Protein AF-C9SGH1-F1 (afdb_monomer_lite)

Foldseek 3Di:
DDDDDDDDPPPPDDPDPCCVPDPDPDDPVVVVVCVVVDDDPVNVVVVVPDDDVVPDDVVDCPDDDDPPDDPDDDDDDDDDDDDDDDDDPDDDDPVVVVVVVVVVVVVVVVVVVVVVVVVVVVVVVVVVVVVVVVVVVVVVVVVVVVVCVVVVHDDDDDDDDPDDDD

Structure (mmCIF, N/CA/C/O backbone):
data_AF-C9SGH1-F1
#
_entry.id   AF-C9SGH1-F1
#
loop_
_atom_site.group_PDB
_atom_site.id
_atom_site.type_symbol
_atom_site.label_atom_id
_atom_site.label_alt_id
_atom_site.label_comp_id
_atom_site.label_asym_id
_atom_site.label_entity_id
_atom_site.label_seq_id
_atom_site.pdbx_PDB_ins_code
_atom_site.Cartn_x
_atom_site.Cartn_y
_atom_site.Cartn_z
_atom_site.occupancy
_atom_site.B_iso_or_equiv
_atom_site.auth_seq_id
_atom_site.auth_comp_id
_atom_site.auth_asym_id
_atom_site.auth_atom_id
_atom_site.pdbx_PDB_model_num
ATOM 1 N N . MET A 1 1 ? -39.436 -25.116 -7.612 1.00 36.75 1 MET A N 1
ATOM 2 C CA . MET A 1 1 ? -39.296 -25.326 -9.073 1.00 36.75 1 MET A CA 1
ATOM 3 C C . MET A 1 1 ? -37.893 -25.842 -9.385 1.00 36.75 1 MET A C 1
ATOM 5 O O . MET A 1 1 ? -36.932 -25.086 -9.334 1.00 36.75 1 MET A O 1
ATOM 9 N N . THR A 1 2 ? -37.744 -27.140 -9.638 1.00 40.09 2 THR A N 1
ATOM 10 C CA . THR A 1 2 ? -36.461 -27.812 -9.909 1.00 40.09 2 THR A CA 1
ATOM 11 C C . THR A 1 2 ? -36.194 -27.852 -11.415 1.00 40.09 2 THR A C 1
ATOM 13 O O . THR A 1 2 ? -36.808 -28.617 -12.152 1.00 40.09 2 THR A O 1
ATOM 16 N N . ARG A 1 3 ? -35.283 -27.003 -11.902 1.00 47.84 3 ARG A N 1
ATOM 17 C CA . ARG A 1 3 ? -34.914 -26.953 -13.326 1.00 47.84 3 ARG A CA 1
ATOM 18 C C . ARG A 1 3 ? -33.939 -28.093 -13.657 1.00 47.84 3 ARG A C 1
ATOM 20 O O . ARG A 1 3 ? -32.865 -28.185 -13.061 1.00 47.84 3 ARG A O 1
ATOM 27 N N . ALA A 1 4 ? -34.319 -28.947 -14.605 1.00 53.94 4 ALA A N 1
ATOM 28 C CA . ALA A 1 4 ? -33.522 -30.066 -15.103 1.00 53.94 4 ALA A CA 1
ATOM 29 C C . ALA A 1 4 ? -32.142 -29.611 -15.627 1.00 53.94 4 ALA A C 1
ATOM 31 O O . ALA A 1 4 ? -32.026 -28.633 -16.369 1.00 53.94 4 ALA A O 1
ATOM 32 N N . ARG A 1 5 ? -31.078 -30.326 -15.235 1.00 60.44 5 ARG A N 1
ATOM 33 C CA . ARG A 1 5 ? -29.686 -30.028 -15.611 1.00 60.44 5 ARG A CA 1
ATOM 34 C C . ARG A 1 5 ? -29.305 -30.736 -16.914 1.00 60.44 5 ARG A C 1
ATOM 36 O O . ARG A 1 5 ? -29.055 -31.935 -16.914 1.00 60.44 5 ARG A O 1
ATOM 43 N N . ARG A 1 6 ? -29.158 -29.974 -18.001 1.00 55.78 6 ARG A N 1
ATOM 44 C CA . ARG A 1 6 ? -28.380 -30.393 -19.179 1.00 55.78 6 ARG A CA 1
ATOM 45 C C . ARG A 1 6 ? -26.892 -30.446 -18.808 1.00 55.78 6 ARG A C 1
ATOM 47 O O . ARG A 1 6 ? -26.322 -29.434 -18.402 1.00 55.78 6 ARG A O 1
ATOM 54 N N . ALA A 1 7 ? -26.269 -31.613 -18.941 1.00 54.84 7 ALA A N 1
ATOM 55 C CA . ALA A 1 7 ? -24.830 -31.784 -18.780 1.00 54.84 7 ALA A CA 1
ATOM 56 C C . ALA A 1 7 ? -24.100 -31.224 -20.014 1.00 54.84 7 ALA A C 1
ATOM 58 O O . ALA A 1 7 ? -24.135 -31.816 -21.090 1.00 54.84 7 ALA A O 1
ATOM 59 N N . ALA A 1 8 ? -23.462 -30.061 -19.871 1.00 56.28 8 ALA A N 1
ATOM 60 C CA . ALA A 1 8 ? -22.530 -29.543 -20.870 1.00 56.28 8 ALA A CA 1
ATOM 61 C C . ALA A 1 8 ? -21.186 -30.285 -20.751 1.00 56.28 8 ALA A C 1
ATOM 63 O O . ALA A 1 8 ? -20.690 -30.512 -19.643 1.00 56.28 8 ALA A O 1
ATOM 64 N N . ARG A 1 9 ? -20.617 -30.690 -21.893 1.00 50.69 9 ARG A N 1
ATOM 65 C CA . ARG A 1 9 ? -19.340 -31.417 -21.994 1.00 50.69 9 ARG A CA 1
ATOM 66 C C . ARG A 1 9 ? -18.220 -30.603 -21.320 1.00 50.69 9 ARG A C 1
ATOM 68 O O . ARG A 1 9 ? -18.039 -29.438 -21.654 1.00 50.69 9 ARG A O 1
ATOM 75 N N . GLY A 1 10 ? -17.510 -31.212 -20.360 1.00 60.50 10 GLY A N 1
ATOM 76 C CA . GLY A 1 10 ? -16.433 -30.578 -19.570 1.00 60.50 10 GLY A CA 1
ATOM 77 C C . GLY A 1 10 ? -16.568 -30.665 -18.036 1.00 60.50 10 GLY A C 1
ATOM 78 O O . GLY A 1 10 ? -15.804 -30.032 -17.313 1.00 60.50 10 GLY A O 1
ATOM 79 N N . ALA A 1 11 ? -17.520 -31.435 -17.502 1.00 60.31 11 ALA A N 1
ATOM 80 C CA . ALA A 1 11 ? -17.840 -31.482 -16.070 1.00 60.31 11 ALA A CA 1
ATOM 81 C C . ALA A 1 11 ? -16.901 -32.364 -15.206 1.00 60.31 11 ALA A C 1
ATOM 83 O O . ALA A 1 11 ? -17.378 -33.125 -14.369 1.00 60.31 11 ALA A O 1
ATOM 84 N N . MET A 1 12 ? -15.575 -32.265 -15.370 1.00 60.81 12 MET A N 1
ATOM 85 C CA . MET A 1 12 ? -14.623 -32.959 -14.475 1.00 60.81 12 MET A CA 1
ATOM 86 C C . MET A 1 12 ? -14.547 -32.330 -13.073 1.00 60.81 12 MET A C 1
ATOM 88 O O . MET A 1 12 ? -14.117 -32.974 -12.120 1.00 60.81 12 MET A O 1
ATOM 92 N N . LEU A 1 13 ? -15.017 -31.091 -12.911 1.00 71.06 13 LEU A N 1
ATOM 93 C CA . LEU A 1 13 ? -15.115 -30.434 -11.612 1.00 71.06 13 LEU A CA 1
ATOM 94 C C . LEU A 1 13 ? -16.558 -30.507 -11.108 1.00 71.06 13 LEU A C 1
ATOM 96 O O . LEU A 1 13 ? -17.476 -29.958 -11.727 1.00 71.06 13 LEU A O 1
ATOM 100 N N . ARG A 1 14 ? -16.769 -31.147 -9.948 1.00 75.81 14 ARG A N 1
ATOM 101 C CA . ARG A 1 14 ? -18.041 -31.046 -9.216 1.00 75.81 14 ARG A CA 1
ATOM 102 C C . ARG A 1 14 ? -18.325 -29.558 -9.002 1.00 75.81 14 ARG A C 1
ATOM 104 O O . ARG A 1 14 ? -17.534 -28.862 -8.367 1.00 75.81 14 ARG A O 1
ATOM 111 N N . ARG A 1 15 ? -19.439 -29.055 -9.545 1.00 75.62 15 ARG A N 1
ATOM 112 C CA . ARG A 1 15 ? -19.851 -27.660 -9.327 1.00 75.62 15 ARG A CA 1
ATOM 113 C C . ARG A 1 15 ? -19.955 -27.408 -7.821 1.00 75.62 15 ARG A C 1
ATOM 115 O O . ARG A 1 15 ? -20.754 -28.064 -7.154 1.00 75.62 15 ARG A O 1
ATOM 122 N N . ARG A 1 16 ? -19.152 -26.471 -7.306 1.00 83.75 16 ARG A N 1
ATOM 123 C CA . ARG A 1 16 ? -19.201 -26.057 -5.900 1.00 83.75 16 ARG A CA 1
ATOM 124 C C . ARG A 1 16 ? -20.592 -25.484 -5.594 1.00 83.75 16 ARG A C 1
ATOM 126 O O . ARG A 1 16 ? -21.096 -24.701 -6.403 1.00 83.75 16 ARG A O 1
ATOM 133 N N . PRO A 1 17 ? -21.236 -25.868 -4.479 1.00 87.62 17 PRO A N 1
ATOM 134 C CA . PRO A 1 17 ? -22.503 -25.265 -4.083 1.00 87.62 17 PRO A CA 1
ATOM 135 C C . PRO A 1 17 ? -22.326 -23.760 -3.851 1.00 87.62 17 PRO A C 1
ATOM 137 O O . PRO A 1 17 ? -21.493 -23.356 -3.044 1.00 87.62 17 PRO A O 1
ATOM 140 N N . LEU A 1 18 ? -23.109 -22.937 -4.556 1.00 84.94 18 LEU A N 1
ATOM 141 C CA . LEU A 1 18 ? -23.006 -21.473 -4.482 1.00 84.94 18 LEU A CA 1
ATOM 142 C C . LEU A 1 18 ? -23.363 -20.913 -3.096 1.00 84.94 18 LEU A C 1
ATOM 144 O O . LEU A 1 18 ? -22.829 -19.878 -2.726 1.00 84.94 18 LEU A O 1
ATOM 148 N N . ARG A 1 19 ? -24.166 -21.640 -2.307 1.00 86.38 19 ARG A N 1
ATOM 149 C CA . ARG A 1 19 ? -24.553 -21.297 -0.924 1.00 86.38 19 ARG A CA 1
ATOM 150 C C . ARG A 1 19 ? -23.386 -21.004 0.028 1.00 86.38 19 ARG A C 1
ATOM 152 O O . ARG A 1 19 ? -23.572 -20.343 1.032 1.00 86.38 19 ARG A O 1
ATOM 159 N N . TYR A 1 20 ? -22.194 -21.538 -0.250 1.00 87.38 20 TYR A N 1
ATOM 160 C CA . TYR A 1 20 ? -21.014 -21.315 0.598 1.00 87.38 20 TYR A CA 1
ATOM 161 C C . TYR A 1 20 ? -20.275 -20.014 0.282 1.00 87.38 20 TYR A C 1
ATOM 163 O O . TYR A 1 20 ? -19.387 -19.621 1.028 1.00 87.38 20 TYR A O 1
ATOM 171 N N . TYR A 1 21 ? -20.587 -19.393 -0.851 1.00 87.81 21 TYR A N 1
ATOM 172 C CA . TYR A 1 21 ? -19.862 -18.239 -1.379 1.00 87.81 21 TYR A CA 1
ATOM 173 C C . TYR A 1 21 ? -20.774 -17.034 -1.586 1.00 87.81 21 TYR A C 1
ATOM 175 O O . TYR A 1 21 ? -20.304 -15.902 -1.562 1.00 87.81 21 TYR A O 1
ATOM 183 N N . LEU A 1 22 ? -22.064 -17.280 -1.814 1.00 90.12 22 LEU A N 1
ATOM 184 C CA . LEU A 1 22 ? -23.084 -16.260 -1.965 1.00 90.12 22 LEU A CA 1
ATOM 185 C C . LEU A 1 22 ? -23.971 -16.282 -0.731 1.00 90.12 22 LEU A C 1
ATOM 187 O O . LEU A 1 22 ? -24.503 -17.330 -0.365 1.00 90.12 22 LEU A O 1
ATOM 191 N N . VAL A 1 23 ? -24.118 -15.114 -0.121 1.00 87.44 23 VAL A N 1
ATOM 192 C CA . VAL A 1 23 ? -25.069 -14.894 0.962 1.00 87.44 23 VAL A CA 1
ATOM 193 C C . VAL A 1 23 ? -26.472 -14.892 0.356 1.00 87.44 23 VAL A C 1
ATOM 195 O O . VAL A 1 23 ? -26.711 -14.263 -0.678 1.00 87.44 23 VAL A O 1
ATOM 198 N N . GLU A 1 24 ? -27.379 -15.651 0.962 1.00 87.31 24 GLU A N 1
ATOM 199 C CA . GLU A 1 24 ? -28.795 -15.636 0.600 1.00 87.31 24 GLU A CA 1
ATOM 200 C C . GLU A 1 24 ? -29.419 -14.282 0.974 1.00 87.31 24 GLU A C 1
ATOM 202 O O . GLU A 1 24 ? -28.927 -13.614 1.886 1.00 87.31 24 GLU A O 1
ATOM 207 N N . PRO A 1 25 ? -30.474 -13.829 0.275 1.00 88.88 25 PRO A N 1
ATOM 208 C CA . PRO A 1 25 ? -31.153 -12.596 0.655 1.00 88.88 25 PRO A CA 1
ATOM 209 C C . PRO A 1 25 ? -31.646 -12.700 2.103 1.00 88.88 25 PRO A C 1
ATOM 211 O O . PRO A 1 25 ? -32.300 -13.678 2.467 1.00 88.88 25 PRO A O 1
ATOM 214 N N . LEU A 1 26 ? -31.313 -11.699 2.922 1.00 91.06 26 LEU A N 1
ATOM 215 C CA . LEU A 1 26 ? -31.684 -11.686 4.333 1.00 91.06 26 LEU A CA 1
ATOM 216 C C . LEU A 1 26 ? -33.206 -11.615 4.482 1.00 91.06 26 LEU A C 1
ATOM 218 O O . LEU A 1 26 ? -33.886 -10.862 3.780 1.00 91.06 26 LEU A O 1
ATOM 222 N N . THR A 1 27 ? -33.719 -12.373 5.445 1.00 94.50 27 THR A N 1
ATOM 223 C CA . THR A 1 27 ? -35.103 -12.234 5.916 1.00 94.50 27 THR A CA 1
ATOM 224 C C . THR A 1 27 ? -35.296 -10.900 6.644 1.00 94.50 27 THR A C 1
ATOM 226 O O . THR A 1 27 ? -34.330 -10.286 7.094 1.00 94.50 27 THR A O 1
ATOM 229 N N . ASP A 1 28 ? -36.540 -10.436 6.784 1.00 94.50 28 ASP A N 1
ATOM 230 C CA . ASP A 1 28 ? -36.850 -9.176 7.485 1.00 94.50 28 ASP A CA 1
ATOM 231 C C . ASP A 1 28 ? -36.324 -9.151 8.925 1.00 94.50 28 ASP A C 1
ATOM 233 O O . ASP A 1 28 ? -35.735 -8.160 9.346 1.00 94.50 28 ASP A O 1
ATOM 237 N N . ALA A 1 29 ? -36.447 -10.268 9.648 1.00 94.56 29 ALA A N 1
ATOM 238 C CA . ALA A 1 29 ? -35.919 -10.399 11.004 1.00 94.56 29 ALA A CA 1
ATOM 239 C C . ALA A 1 29 ? -34.388 -10.245 11.045 1.00 94.56 29 ALA A C 1
ATOM 241 O O . ALA A 1 29 ? -33.862 -9.481 11.846 1.00 94.56 29 ALA A O 1
ATOM 242 N N . GLN A 1 30 ? -33.672 -10.899 10.125 1.00 94.19 30 GLN A N 1
ATOM 243 C CA . GLN A 1 30 ? -32.211 -10.791 10.033 1.00 94.19 30 GLN A CA 1
ATOM 244 C C . GLN A 1 30 ? -31.754 -9.388 9.627 1.00 94.19 30 GLN A C 1
ATOM 246 O O . GLN A 1 30 ? -30.704 -8.933 10.070 1.00 94.19 30 GLN A O 1
ATOM 251 N N . ARG A 1 31 ? -32.523 -8.691 8.782 1.00 94.44 31 ARG A N 1
ATOM 252 C CA . ARG A 1 31 ? -32.240 -7.290 8.444 1.00 94.44 31 ARG A CA 1
ATOM 253 C C . ARG A 1 31 ? -32.350 -6.397 9.674 1.00 94.44 31 ARG A C 1
ATOM 255 O O . ARG A 1 31 ? -31.423 -5.639 9.927 1.00 94.44 31 ARG A O 1
ATOM 262 N N . ALA A 1 32 ? -33.407 -6.563 10.467 1.00 95.50 32 ALA A N 1
ATOM 263 C CA . ALA A 1 32 ? -33.584 -5.822 11.712 1.00 95.50 32 ALA A CA 1
ATOM 264 C C . ALA A 1 32 ? -32.462 -6.104 12.730 1.00 95.50 32 ALA A C 1
ATOM 266 O O . ALA A 1 32 ? -31.984 -5.183 13.383 1.00 95.50 32 ALA A O 1
ATOM 267 N N . GLU A 1 33 ? -31.990 -7.350 12.838 1.00 95.69 33 GLU A N 1
ATOM 268 C CA . GLU A 1 33 ? -30.841 -7.701 13.689 1.00 95.69 33 GLU A CA 1
ATOM 269 C C . GLU A 1 33 ? -29.544 -7.021 13.229 1.00 95.69 33 GLU A C 1
ATOM 271 O O . GLU A 1 33 ? -28.783 -6.507 14.050 1.00 95.69 33 GLU A O 1
ATOM 276 N N . VAL A 1 34 ? -29.291 -6.998 11.917 1.00 94.31 34 VAL A N 1
ATOM 277 C CA . VAL A 1 34 ? -28.117 -6.323 11.349 1.00 94.31 34 VAL A CA 1
ATOM 278 C C . VAL A 1 34 ? -28.209 -4.816 11.551 1.00 94.31 34 VAL A C 1
ATOM 280 O O . VAL A 1 34 ? -27.213 -4.210 11.922 1.00 94.31 34 VAL A O 1
ATOM 283 N N . GLU A 1 35 ? -29.381 -4.215 11.350 1.00 94.19 35 GLU A N 1
ATOM 284 C CA . GLU A 1 35 ? -29.615 -2.788 11.596 1.00 94.19 35 GLU A CA 1
ATOM 285 C C . GLU A 1 35 ? -29.448 -2.431 13.076 1.00 94.19 35 GLU A C 1
ATOM 287 O O . GLU A 1 35 ? -28.832 -1.418 13.389 1.00 94.19 35 GLU A O 1
ATOM 292 N N . PHE A 1 36 ? -29.912 -3.288 13.988 1.00 94.81 36 PHE A N 1
ATOM 293 C CA . PHE A 1 36 ? -29.716 -3.115 15.427 1.00 94.81 36 PHE A CA 1
ATOM 294 C C . PHE A 1 36 ? -28.234 -3.169 15.833 1.00 94.81 36 PHE A C 1
ATOM 296 O O . PHE A 1 36 ? -27.805 -2.427 16.714 1.00 94.81 36 PHE A O 1
ATOM 303 N N . ALA A 1 37 ? -27.448 -4.046 15.205 1.00 94.38 37 ALA A N 1
ATOM 304 C CA . ALA A 1 37 ? -26.017 -4.185 15.474 1.00 94.38 37 ALA A CA 1
ATOM 305 C C . ALA A 1 37 ? -25.139 -3.208 14.671 1.00 94.38 37 ALA A C 1
ATOM 307 O O . ALA A 1 37 ? -23.941 -3.091 14.947 1.00 94.38 37 ALA A O 1
ATOM 308 N N . ALA A 1 38 ? -25.694 -2.547 13.653 1.00 95.44 38 ALA A N 1
ATOM 309 C CA . ALA A 1 38 ? -24.962 -1.616 12.814 1.00 95.44 38 ALA A CA 1
ATOM 310 C C . ALA A 1 38 ? -24.599 -0.363 13.615 1.00 95.44 38 ALA A C 1
ATOM 312 O O . ALA A 1 38 ? -25.437 0.258 14.262 1.00 95.44 38 ALA A O 1
ATOM 313 N N . VAL A 1 39 ? -23.329 0.021 13.543 1.00 94.88 39 VAL A N 1
ATOM 314 C CA . VAL A 1 39 ? -22.803 1.234 14.172 1.00 94.88 39 VAL A CA 1
ATOM 315 C C . VAL A 1 39 ? -22.494 2.240 13.069 1.00 94.88 39 VAL A C 1
ATOM 317 O O . VAL A 1 39 ? -21.936 1.860 12.034 1.00 94.88 39 VAL A O 1
ATOM 320 N N . SER A 1 40 ? -22.866 3.507 13.267 1.00 95.56 40 SER A N 1
ATOM 321 C CA . SER A 1 40 ? -22.586 4.557 12.284 1.00 95.56 40 SER A CA 1
ATOM 322 C C . SER A 1 40 ? -21.083 4.847 12.186 1.00 95.56 40 SER A C 1
ATOM 324 O O . SER A 1 40 ? -20.294 4.515 13.076 1.00 95.56 40 SER A O 1
ATOM 326 N N . ALA A 1 41 ? -20.655 5.458 11.080 1.00 94.19 41 ALA A N 1
ATOM 327 C CA . ALA A 1 41 ? -19.250 5.816 10.905 1.00 94.19 41 ALA A CA 1
ATOM 328 C C . ALA A 1 41 ? -18.829 6.900 11.909 1.00 94.19 41 ALA A C 1
ATOM 330 O O . ALA A 1 41 ? -17.717 6.868 12.437 1.00 94.19 41 ALA A O 1
ATOM 331 N N . GLU A 1 42 ? -19.736 7.829 12.190 1.00 95.69 42 GLU A N 1
ATOM 332 C CA . GLU A 1 42 ? -19.582 8.906 13.156 1.00 95.69 42 GLU A CA 1
ATOM 333 C C . GLU A 1 42 ? -19.357 8.340 14.564 1.00 95.69 42 GLU A C 1
ATOM 335 O O . GLU A 1 42 ? -18.369 8.693 15.209 1.00 95.69 42 GLU A O 1
ATOM 340 N N . ASP A 1 43 ? -20.172 7.366 14.985 1.00 94.50 43 ASP A N 1
ATOM 341 C CA . ASP A 1 43 ? -20.024 6.699 16.286 1.00 94.50 43 ASP A CA 1
ATOM 342 C C . ASP A 1 43 ? -18.663 5.999 16.426 1.00 94.50 43 ASP A C 1
ATOM 344 O O . ASP A 1 43 ? -18.055 6.008 17.499 1.00 94.50 43 ASP A O 1
ATOM 348 N N . ILE A 1 44 ? -18.144 5.408 15.342 1.00 94.88 44 ILE A N 1
ATOM 349 C CA . ILE A 1 44 ? -16.818 4.771 15.332 1.00 94.88 44 ILE A CA 1
ATOM 350 C C . ILE A 1 44 ? -15.712 5.815 15.512 1.00 94.88 44 ILE A C 1
ATOM 352 O O . ILE A 1 44 ? -14.760 5.578 16.260 1.00 94.88 44 ILE A O 1
ATOM 356 N N . LEU A 1 45 ? -15.813 6.960 14.832 1.00 95.69 45 LEU A N 1
ATOM 357 C CA . LEU A 1 45 ? -14.832 8.040 14.951 1.00 95.69 45 LEU A CA 1
ATOM 358 C C . LEU A 1 45 ? -14.834 8.632 16.362 1.00 95.69 45 LEU A C 1
ATOM 360 O O . LEU A 1 45 ? -13.765 8.826 16.946 1.00 95.69 45 LEU A O 1
ATOM 364 N N . GLU A 1 46 ? -16.015 8.851 16.935 1.00 94.81 46 GLU A N 1
ATOM 365 C CA . GLU A 1 46 ? -16.152 9.303 18.317 1.00 94.81 46 GLU A CA 1
ATOM 366 C C . GLU A 1 46 ? -15.596 8.280 19.309 1.00 94.81 46 GLU A C 1
ATOM 368 O O . GLU A 1 46 ? -14.850 8.644 20.221 1.00 94.81 46 GLU A O 1
ATOM 373 N N . ALA A 1 47 ? -15.905 6.994 19.127 1.00 90.56 47 ALA A N 1
ATOM 374 C CA . ALA A 1 47 ? -15.379 5.924 19.966 1.00 90.56 47 ALA A CA 1
ATOM 375 C C . ALA A 1 47 ? -13.851 5.801 19.855 1.00 90.56 47 ALA A C 1
ATOM 377 O O . ALA A 1 47 ? -13.183 5.581 20.864 1.00 90.56 47 ALA A O 1
ATOM 378 N N . GLY A 1 48 ? -13.289 5.990 18.659 1.00 90.06 48 GLY A N 1
ATOM 379 C CA . GLY A 1 48 ? -11.847 5.957 18.415 1.00 90.06 48 GLY A CA 1
ATOM 380 C C . GLY A 1 48 ? -11.090 7.155 18.993 1.00 90.06 48 GLY A C 1
ATOM 381 O O . GLY A 1 48 ? -9.919 7.023 19.344 1.00 90.06 48 GLY A O 1
ATOM 382 N N . ALA A 1 49 ? -11.746 8.311 19.128 1.00 89.44 49 ALA A N 1
ATOM 383 C CA . ALA A 1 49 ? -11.175 9.486 19.784 1.00 89.44 49 ALA A CA 1
ATOM 384 C C . ALA A 1 49 ? -11.149 9.361 21.319 1.00 89.44 49 ALA A C 1
ATOM 386 O O . ALA A 1 49 ? -10.405 10.082 21.989 1.00 89.44 49 ALA A O 1
ATOM 387 N N . ARG A 1 50 ? -11.951 8.454 21.896 1.00 89.62 50 ARG A N 1
ATOM 388 C CA . ARG A 1 50 ? -11.968 8.204 23.341 1.00 89.62 50 ARG A CA 1
ATOM 389 C C . ARG A 1 50 ? -10.723 7.443 23.780 1.00 89.62 50 ARG A C 1
ATOM 391 O O . ARG A 1 50 ? -10.123 6.652 23.057 1.00 89.62 50 ARG A O 1
ATOM 398 N N . ARG A 1 51 ? -10.350 7.674 25.034 1.00 87.00 51 ARG A N 1
ATOM 399 C CA . ARG A 1 51 ? -9.171 7.077 25.650 1.00 87.00 51 ARG A CA 1
ATOM 400 C C . ARG A 1 51 ? -9.399 5.584 25.935 1.00 87.00 51 ARG A C 1
ATOM 402 O O . ARG A 1 51 ? -10.281 5.227 26.715 1.00 87.00 51 ARG A O 1
ATOM 409 N N . ALA A 1 52 ? -8.609 4.715 25.303 1.00 87.62 52 ALA A N 1
ATOM 410 C CA . ALA A 1 52 ? -8.733 3.259 25.402 1.00 87.62 52 ALA A CA 1
ATOM 411 C C . ALA A 1 52 ? -7.808 2.683 26.489 1.00 87.62 52 ALA A C 1
ATOM 413 O O . ALA A 1 52 ? -6.748 2.131 26.195 1.00 87.62 52 ALA A O 1
ATOM 414 N N . TRP A 1 53 ? -8.237 2.783 27.749 1.00 81.31 53 TRP A N 1
ATOM 415 C CA . TRP A 1 53 ? -7.475 2.402 28.950 1.00 81.31 53 TRP A CA 1
ATOM 416 C C . TRP A 1 53 ? -6.804 1.016 28.887 1.00 81.31 53 TRP A C 1
ATOM 418 O O . TRP A 1 53 ? -5.693 0.854 29.379 1.00 81.31 53 TRP A O 1
ATOM 428 N N . GLY A 1 54 ? -7.437 0.022 28.251 1.00 85.50 54 GLY A N 1
ATOM 429 C CA . GLY A 1 54 ? -6.894 -1.340 28.120 1.00 85.50 54 GLY A CA 1
ATOM 430 C C . GLY A 1 54 ? -5.838 -1.528 27.022 1.00 85.50 54 GLY A C 1
ATOM 431 O O . GLY A 1 54 ? -5.227 -2.589 26.940 1.00 85.50 54 GLY A O 1
ATOM 432 N N . MET A 1 55 ? -5.627 -0.524 26.168 1.00 81.62 55 MET A N 1
ATOM 433 C CA . MET A 1 55 ? -4.639 -0.542 25.080 1.00 81.62 55 MET A CA 1
ATOM 434 C C . MET A 1 55 ? -3.466 0.412 25.332 1.00 81.62 55 MET A C 1
ATOM 436 O O . MET A 1 55 ? -2.536 0.483 24.523 1.00 81.62 55 MET A O 1
ATOM 440 N N . GLU A 1 56 ? -3.491 1.146 26.443 1.00 81.75 56 GLU A N 1
ATOM 441 C CA . GLU A 1 56 ? -2.397 2.023 26.827 1.00 81.75 56 GLU A CA 1
ATOM 442 C C . GLU A 1 56 ? -1.223 1.207 27.349 1.00 81.75 56 GLU A C 1
ATOM 444 O O . GLU A 1 56 ? -1.328 0.440 28.301 1.00 81.75 56 GLU A O 1
ATOM 449 N N . MET A 1 57 ? -0.074 1.390 26.709 1.00 83.88 57 MET A N 1
ATOM 450 C CA . MET A 1 57 ? 1.169 0.724 27.073 1.00 83.88 57 MET A CA 1
ATOM 451 C C . MET A 1 57 ? 2.123 1.800 27.593 1.00 83.88 57 MET A C 1
ATOM 453 O O . MET A 1 57 ? 2.939 2.289 26.812 1.00 83.88 57 MET A O 1
ATOM 457 N N . PRO A 1 58 ? 2.029 2.214 28.873 1.00 77.06 58 PRO A N 1
ATOM 458 C CA . PRO A 1 58 ? 2.772 3.367 29.395 1.00 77.06 58 PRO A CA 1
ATOM 459 C C . PRO A 1 58 ? 4.295 3.183 29.341 1.00 77.06 58 PRO A C 1
ATOM 461 O O . PRO A 1 58 ? 5.039 4.153 29.267 1.00 77.06 58 PRO A O 1
ATOM 464 N N . TRP A 1 59 ? 4.777 1.937 29.314 1.00 82.00 59 TRP A N 1
ATOM 465 C CA . TRP A 1 59 ? 6.198 1.616 29.131 1.00 82.00 59 TRP A CA 1
ATOM 466 C C . TRP A 1 59 ? 6.684 1.758 27.684 1.00 82.00 59 TRP A C 1
ATOM 468 O O . TRP A 1 59 ? 7.882 1.652 27.414 1.00 82.00 59 TRP A O 1
ATOM 478 N N . ARG A 1 60 ? 5.777 1.956 26.724 1.00 79.50 60 ARG A N 1
ATOM 479 C CA . ARG A 1 60 ? 6.133 2.247 25.338 1.00 79.50 60 ARG A CA 1
ATOM 480 C C . ARG A 1 60 ? 6.170 3.756 25.166 1.00 79.50 60 ARG A C 1
ATOM 482 O O . ARG A 1 60 ? 5.150 4.422 25.275 1.00 79.50 60 ARG A O 1
ATOM 489 N N . VAL A 1 61 ? 7.346 4.283 24.842 1.00 67.12 61 VAL A N 1
ATOM 490 C CA . VAL A 1 61 ? 7.505 5.691 24.463 1.00 67.12 61 VAL A CA 1
ATOM 491 C C . VAL A 1 61 ? 6.706 5.945 23.178 1.00 67.12 61 VAL A C 1
ATOM 493 O O . VAL A 1 61 ? 7.084 5.461 22.110 1.00 67.12 61 VAL A O 1
ATOM 496 N N . THR A 1 62 ? 5.582 6.655 23.285 1.00 73.81 62 THR A N 1
ATOM 497 C CA . THR A 1 62 ? 4.685 6.993 22.162 1.00 73.81 62 THR A CA 1
ATOM 498 C C . THR A 1 62 ? 4.973 8.373 21.580 1.00 73.81 62 THR A C 1
ATOM 500 O O . THR A 1 62 ? 4.876 8.556 20.368 1.00 73.81 62 THR A O 1
ATOM 503 N N . HIS A 1 63 ? 5.402 9.315 22.419 1.00 68.94 63 HIS A N 1
ATOM 504 C CA . HIS A 1 63 ? 5.772 10.670 22.031 1.00 68.94 63 HIS A CA 1
ATOM 505 C C . HIS A 1 63 ? 7.171 10.991 22.553 1.00 68.94 63 HIS A C 1
ATOM 507 O O . HIS A 1 63 ? 7.512 10.696 23.696 1.00 68.94 63 HIS A O 1
ATOM 513 N N . ILE A 1 64 ? 8.000 11.554 21.677 1.00 73.81 64 ILE A N 1
ATOM 514 C CA . ILE A 1 64 ? 9.267 12.173 22.054 1.00 73.81 64 ILE A CA 1
ATOM 515 C C . ILE A 1 64 ? 9.029 13.663 21.873 1.00 73.81 64 ILE A C 1
ATOM 517 O O . ILE A 1 64 ? 9.030 14.152 20.741 1.00 73.81 64 ILE A O 1
ATOM 521 N N . ASP A 1 65 ? 8.789 14.362 22.975 1.00 66.19 65 ASP A N 1
ATOM 522 C CA . ASP A 1 65 ? 8.649 15.811 22.963 1.00 66.19 65 ASP A CA 1
ATOM 523 C C . ASP A 1 65 ? 10.029 16.421 22.702 1.00 66.19 65 ASP A C 1
ATOM 525 O O .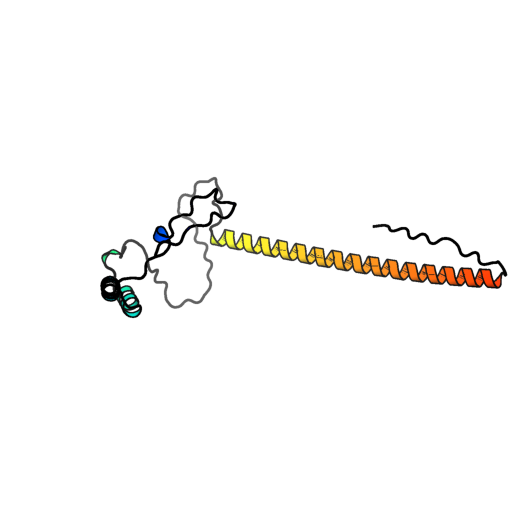 ASP A 1 65 ? 10.881 16.541 23.581 1.00 66.19 65 ASP A O 1
ATOM 529 N N . GLY A 1 66 ? 10.295 16.733 21.434 1.00 64.44 66 GLY A N 1
ATOM 530 C CA . GLY A 1 66 ? 11.402 17.603 21.059 1.00 64.44 66 GLY A CA 1
ATOM 531 C C . GLY A 1 66 ? 11.007 19.064 21.289 1.00 64.44 66 GLY A C 1
ATOM 532 O O . GLY A 1 66 ? 9.829 19.393 21.142 1.00 64.44 66 GLY A O 1
ATOM 533 N N . PRO A 1 67 ? 11.953 19.968 21.605 1.00 56.38 67 PRO A N 1
ATOM 534 C CA . PRO A 1 67 ? 11.639 21.385 21.732 1.00 56.38 67 PRO A CA 1
ATOM 535 C C . PRO A 1 67 ? 11.034 21.900 20.420 1.00 56.38 67 PRO A C 1
ATOM 537 O O . PRO A 1 67 ? 11.671 21.880 19.361 1.00 56.38 67 PRO A O 1
ATOM 540 N N . ALA A 1 68 ? 9.777 22.338 20.499 1.00 56.19 68 ALA A N 1
ATOM 541 C CA . ALA A 1 68 ? 9.049 22.978 19.416 1.00 56.19 68 ALA A CA 1
ATOM 542 C C . ALA A 1 68 ? 9.714 24.324 19.097 1.00 56.19 68 ALA A C 1
ATOM 544 O O . ALA A 1 68 ? 9.416 25.345 19.705 1.00 56.19 68 ALA A O 1
ATOM 545 N N . GLY A 1 69 ? 10.681 24.304 18.180 1.00 48.44 69 GLY A N 1
ATOM 546 C CA . GLY A 1 69 ? 11.415 25.509 17.802 1.00 48.44 69 GLY A CA 1
ATOM 547 C C . GLY A 1 69 ? 12.813 25.253 17.259 1.00 48.44 69 GLY A C 1
ATOM 548 O O . GLY A 1 69 ? 13.746 25.947 17.632 1.00 48.44 69 GLY A O 1
ATOM 549 N N . ALA A 1 70 ? 12.998 24.259 16.390 1.00 46.34 70 ALA A N 1
ATOM 550 C CA . ALA A 1 70 ? 14.226 24.165 15.605 1.00 46.34 70 ALA A CA 1
ATOM 551 C C . ALA A 1 70 ? 13.953 23.479 14.268 1.00 46.34 70 ALA A C 1
ATOM 553 O O . ALA A 1 70 ? 14.338 22.336 14.017 1.00 46.34 70 ALA A O 1
ATOM 554 N N . ALA A 1 71 ? 13.339 24.225 13.353 1.00 52.75 71 ALA A N 1
ATOM 555 C CA . ALA A 1 71 ? 13.638 24.049 11.944 1.00 52.75 71 ALA A CA 1
ATOM 556 C C . ALA A 1 71 ? 15.122 24.386 11.722 1.00 52.75 71 ALA A C 1
ATOM 558 O O . ALA A 1 71 ? 15.464 25.468 11.262 1.00 52.75 71 ALA A O 1
ATOM 559 N N . THR A 1 72 ? 16.046 23.492 12.076 1.00 42.84 72 THR A N 1
ATOM 560 C CA . THR A 1 72 ? 17.428 23.576 11.598 1.00 42.84 72 THR A CA 1
ATOM 561 C C . THR A 1 72 ? 18.077 22.203 11.601 1.00 42.84 72 THR A C 1
ATOM 563 O O . THR A 1 72 ? 18.208 21.524 12.614 1.00 42.84 72 THR A O 1
ATOM 566 N N . LYS A 1 73 ? 18.506 21.812 10.404 1.00 51.62 73 LYS A N 1
ATOM 567 C CA . LYS A 1 73 ? 19.408 20.702 10.120 1.00 51.62 73 LYS A CA 1
ATOM 568 C C . LYS A 1 73 ? 20.500 20.592 11.191 1.00 51.62 73 LYS A C 1
ATOM 570 O O . LYS A 1 73 ? 21.319 21.496 11.315 1.00 51.62 73 LYS A O 1
ATOM 575 N N . LYS A 1 74 ? 20.631 19.428 11.823 1.00 41.12 74 LYS A N 1
ATOM 576 C CA . LYS A 1 74 ? 21.942 18.942 12.260 1.00 41.12 74 LYS A CA 1
ATOM 577 C C . LYS A 1 74 ? 21.978 17.422 12.218 1.00 41.12 74 LYS A C 1
ATOM 579 O O . LYS A 1 74 ? 21.389 16.725 13.032 1.00 41.12 74 LYS A O 1
ATOM 584 N N . LYS A 1 75 ? 22.705 16.919 11.218 1.00 50.19 75 LYS A N 1
ATOM 585 C CA . LYS A 1 75 ? 23.395 15.640 11.333 1.00 50.19 75 LYS A CA 1
ATOM 586 C C . LYS A 1 75 ? 24.361 15.791 12.503 1.00 50.19 75 LYS A C 1
ATOM 588 O O . LYS A 1 75 ? 25.343 16.515 12.374 1.00 50.19 75 LYS A O 1
ATOM 593 N N . THR A 1 76 ? 24.106 15.116 13.608 1.00 38.28 76 THR A N 1
ATOM 594 C CA . THR A 1 76 ? 25.136 14.855 14.608 1.00 38.28 76 THR A CA 1
ATOM 595 C C . THR A 1 76 ? 25.265 13.351 14.726 1.00 38.28 76 THR A C 1
ATOM 597 O O . THR A 1 76 ? 24.376 12.637 15.179 1.00 38.28 76 THR A O 1
ATOM 600 N N . ALA A 1 77 ? 26.383 12.864 14.197 1.00 48.69 77 ALA A N 1
ATOM 601 C CA . ALA A 1 77 ? 26.921 11.580 14.570 1.00 48.69 77 ALA A CA 1
ATOM 602 C C . ALA A 1 77 ? 27.214 11.636 16.074 1.00 48.69 77 ALA A C 1
ATOM 604 O O . ALA A 1 77 ? 28.129 12.341 16.490 1.00 48.69 77 ALA A O 1
ATOM 605 N N . SER A 1 78 ? 26.432 10.928 16.883 1.00 39.50 78 SER A N 1
ATOM 606 C CA . SER A 1 78 ? 26.816 10.603 18.251 1.00 39.50 78 SER A CA 1
ATOM 607 C C . SER A 1 78 ? 27.461 9.218 18.255 1.00 39.50 78 SER A C 1
ATOM 609 O O . SER A 1 78 ? 26.807 8.181 18.142 1.00 39.50 78 SER A O 1
ATOM 611 N N . SER A 1 79 ? 28.793 9.252 18.315 1.00 37.62 79 SER A N 1
ATOM 612 C CA . SER A 1 79 ? 29.658 8.274 18.985 1.00 37.62 79 SER A CA 1
ATOM 613 C C . SER A 1 79 ? 28.912 7.599 20.148 1.00 37.62 79 SER A C 1
ATOM 615 O O . SER A 1 79 ? 28.454 8.283 21.054 1.00 37.62 79 SER A O 1
ATOM 617 N N . ALA A 1 80 ? 28.567 6.317 20.049 1.00 44.59 80 ALA A N 1
ATOM 618 C CA . ALA A 1 80 ? 29.412 5.188 20.441 1.00 44.59 80 ALA A CA 1
ATOM 619 C C . ALA A 1 80 ? 29.707 5.137 21.952 1.00 44.59 80 ALA A C 1
ATOM 621 O O . ALA A 1 80 ? 30.775 5.534 22.394 1.00 44.59 80 ALA A O 1
ATOM 622 N N . THR A 1 81 ? 28.781 4.539 22.702 1.00 44.28 81 THR A N 1
ATOM 623 C CA . THR A 1 81 ? 29.074 3.701 23.875 1.00 44.28 81 THR A CA 1
ATOM 624 C C . THR A 1 81 ? 28.019 2.603 23.939 1.00 44.28 81 THR A C 1
ATOM 626 O O . THR A 1 81 ? 26.871 2.797 24.320 1.00 44.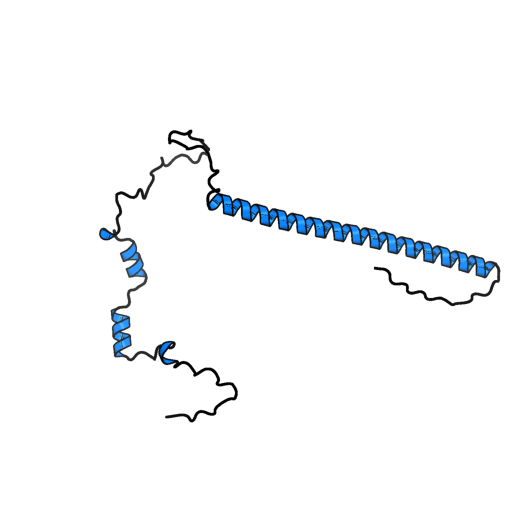28 81 THR A O 1
ATOM 629 N N . GLY A 1 82 ? 28.408 1.435 23.453 1.00 40.34 82 GLY A N 1
ATOM 630 C CA . GLY A 1 82 ? 27.595 0.232 23.426 1.00 40.34 82 GLY A CA 1
ATOM 631 C C . GLY A 1 82 ? 28.409 -0.818 22.704 1.00 40.34 82 GLY A C 1
ATOM 632 O O . GLY A 1 82 ? 28.482 -0.772 21.476 1.00 40.34 82 GLY A O 1
ATOM 633 N N . LEU A 1 83 ? 29.091 -1.652 23.497 1.00 43.53 83 LEU A N 1
ATOM 634 C CA . LEU A 1 83 ? 29.946 -2.775 23.109 1.00 43.53 83 LEU A CA 1
ATOM 635 C C . LEU A 1 83 ? 29.594 -3.279 21.707 1.00 43.53 83 LEU A C 1
ATOM 637 O O . LEU A 1 83 ? 28.557 -3.911 21.497 1.00 43.53 83 LEU A O 1
ATOM 641 N N . ARG A 1 84 ? 30.427 -2.943 20.724 1.00 40.56 84 ARG A N 1
ATOM 642 C CA . ARG A 1 84 ? 30.232 -3.404 19.356 1.00 40.56 84 ARG A CA 1
ATOM 643 C C . ARG A 1 84 ? 31.317 -4.414 19.073 1.00 40.56 84 ARG A C 1
ATOM 645 O O . ARG A 1 84 ? 32.414 -4.042 18.688 1.00 40.56 84 ARG A O 1
ATOM 652 N N . GLU A 1 85 ? 30.957 -5.672 19.297 1.00 50.59 85 GLU A N 1
ATOM 653 C CA . GLU A 1 85 ? 31.679 -6.817 18.768 1.00 50.59 85 GLU A CA 1
ATOM 654 C C . GLU A 1 85 ? 32.075 -6.556 17.314 1.00 50.59 85 GLU A C 1
ATOM 656 O O . GLU A 1 85 ? 31.249 -6.227 16.444 1.00 50.59 85 GLU A O 1
ATOM 661 N N . ASP A 1 86 ? 33.370 -6.688 17.082 1.00 52.00 86 ASP A N 1
ATOM 662 C CA . ASP A 1 86 ? 33.963 -6.846 15.778 1.00 52.00 86 ASP A CA 1
ATOM 663 C C . ASP A 1 86 ? 33.300 -8.001 15.017 1.00 52.00 86 ASP A C 1
ATOM 665 O O . ASP A 1 86 ? 32.957 -9.046 15.563 1.00 52.00 86 ASP A O 1
ATOM 669 N N . GLY A 1 87 ? 33.144 -7.816 13.706 1.00 58.41 87 GLY A N 1
ATOM 670 C CA . GLY A 1 87 ? 32.857 -8.933 12.808 1.00 58.41 87 GLY A CA 1
ATOM 671 C C . GLY A 1 87 ? 31.378 -9.206 12.539 1.00 58.41 87 GLY A C 1
ATOM 672 O O . GLY A 1 87 ? 30.862 -10.263 12.878 1.00 58.41 87 GLY A O 1
ATOM 673 N N . LYS A 1 88 ? 30.717 -8.281 11.828 1.00 60.97 88 LYS A N 1
ATOM 674 C CA . LYS A 1 88 ? 29.820 -8.526 10.668 1.00 60.97 88 LYS A CA 1
ATOM 675 C C . LYS A 1 88 ? 29.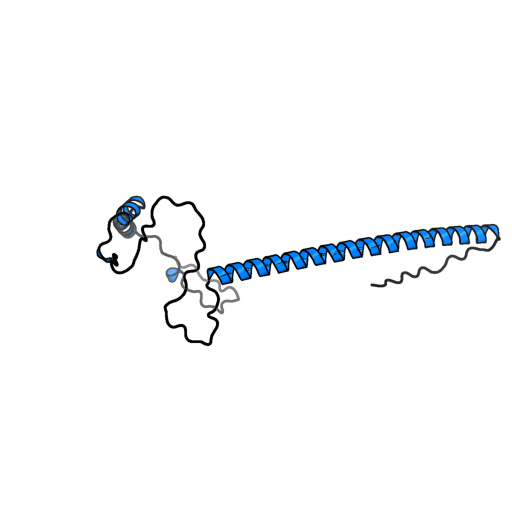091 -7.223 10.335 1.00 60.97 88 LYS A C 1
ATOM 677 O O . LYS A 1 88 ? 28.353 -6.665 11.148 1.00 60.97 88 LYS A O 1
ATOM 682 N N . ARG A 1 89 ? 29.278 -6.708 9.114 1.00 72.88 89 ARG A N 1
ATOM 683 C CA . ARG A 1 89 ? 28.553 -5.521 8.630 1.00 72.88 89 ARG A CA 1
ATOM 684 C C . ARG A 1 89 ? 27.049 -5.817 8.638 1.00 72.88 89 ARG A C 1
ATOM 686 O O . ARG A 1 89 ? 26.549 -6.532 7.772 1.00 72.88 89 ARG A O 1
ATOM 693 N N . LYS A 1 90 ? 26.324 -5.259 9.614 1.00 78.38 90 LYS A N 1
ATOM 694 C CA . LYS A 1 90 ? 24.857 -5.325 9.656 1.00 78.38 90 LYS A CA 1
ATOM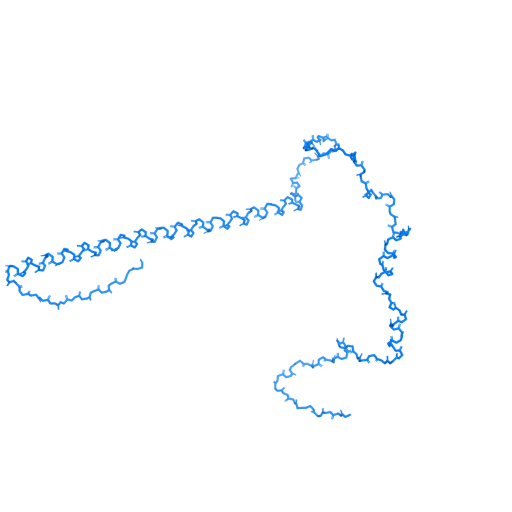 695 C C . LYS A 1 90 ? 24.298 -4.758 8.350 1.00 78.38 90 LYS A C 1
ATOM 697 O O . LYS A 1 90 ? 24.740 -3.707 7.877 1.00 78.38 90 LYS A O 1
ATOM 702 N N . ARG A 1 91 ? 23.335 -5.473 7.762 1.00 80.12 91 ARG A N 1
ATOM 703 C CA . ARG A 1 91 ? 22.662 -5.056 6.526 1.00 80.12 91 ARG A CA 1
ATOM 704 C C . ARG A 1 91 ? 22.123 -3.625 6.687 1.00 80.12 91 ARG A C 1
ATOM 706 O O . ARG A 1 91 ? 21.602 -3.300 7.755 1.00 80.12 91 ARG A O 1
ATOM 713 N N . PRO A 1 92 ? 22.201 -2.776 5.644 1.00 88.69 92 PRO A N 1
ATOM 714 C CA . PRO A 1 92 ? 21.569 -1.465 5.672 1.00 88.69 92 PRO A CA 1
ATOM 715 C C . PRO A 1 92 ? 20.087 -1.578 6.052 1.00 88.69 92 PRO A C 1
ATOM 717 O O . PRO A 1 92 ? 19.401 -2.514 5.632 1.00 88.69 92 PRO A O 1
ATOM 720 N N . GLY A 1 93 ? 19.587 -0.615 6.827 1.00 91.88 93 GLY A N 1
ATOM 721 C CA . GLY A 1 93 ? 18.180 -0.580 7.229 1.00 91.88 93 GLY A CA 1
ATOM 722 C C . GLY A 1 93 ? 17.216 -0.514 6.037 1.00 91.88 93 GLY A C 1
ATOM 723 O O . GLY A 1 93 ? 17.601 -0.137 4.929 1.00 91.88 93 GLY A O 1
ATOM 724 N N . GLN A 1 94 ? 15.942 -0.848 6.272 1.00 91.25 94 GLN A N 1
ATOM 725 C CA . GLN A 1 94 ? 14.880 -0.936 5.253 1.00 91.25 94 GLN A CA 1
ATOM 726 C C . GLN A 1 94 ? 14.837 0.292 4.327 1.00 91.25 94 GLN A C 1
ATOM 728 O O . GLN A 1 94 ? 14.922 0.144 3.109 1.00 91.25 94 GLN A O 1
ATOM 733 N N . LYS A 1 95 ? 14.798 1.504 4.901 1.00 92.81 95 LYS A N 1
ATOM 734 C CA . LYS A 1 95 ? 14.767 2.772 4.149 1.00 92.81 95 LYS A CA 1
ATOM 735 C C . LYS A 1 95 ? 15.995 2.939 3.247 1.00 92.81 95 LYS A C 1
ATOM 737 O O . LYS A 1 95 ? 15.869 3.298 2.080 1.00 92.81 95 LYS A O 1
ATOM 742 N N . LYS A 1 96 ? 17.185 2.606 3.761 1.00 91.19 96 LYS A N 1
ATOM 743 C CA . LYS A 1 96 ? 18.443 2.699 3.006 1.00 91.19 96 LYS A CA 1
ATOM 744 C C . LYS A 1 96 ? 18.500 1.662 1.881 1.00 91.19 96 LYS A C 1
ATOM 746 O O . LYS A 1 96 ? 18.949 1.991 0.790 1.00 91.19 96 LYS A O 1
ATOM 751 N N . ARG A 1 97 ? 17.993 0.441 2.094 1.00 93.12 97 ARG A N 1
ATOM 752 C CA . ARG A 1 97 ? 17.881 -0.563 1.019 1.00 93.12 97 ARG A CA 1
ATOM 753 C C . ARG A 1 97 ? 16.915 -0.129 -0.079 1.00 93.12 97 ARG A C 1
ATOM 755 O O . ARG A 1 97 ? 17.227 -0.330 -1.245 1.00 93.12 97 ARG A O 1
ATOM 762 N N . LEU A 1 98 ? 15.768 0.454 0.271 1.00 95.44 98 LEU A N 1
ATOM 763 C CA . LEU A 1 98 ? 14.816 0.966 -0.719 1.00 95.44 98 LEU A CA 1
ATOM 764 C C . LEU A 1 98 ? 15.440 2.085 -1.561 1.00 95.44 98 LEU A C 1
ATOM 766 O O . LEU A 1 98 ? 15.378 2.007 -2.781 1.00 95.44 98 LEU A O 1
ATOM 770 N N . ALA A 1 99 ? 16.139 3.036 -0.933 1.00 94.62 99 ALA A N 1
ATOM 771 C CA . ALA A 1 99 ? 16.843 4.104 -1.644 1.00 94.62 99 ALA A CA 1
ATOM 772 C C . ALA A 1 99 ? 17.962 3.589 -2.572 1.00 94.62 99 ALA A C 1
ATOM 774 O O . ALA A 1 99 ? 18.172 4.128 -3.654 1.00 94.62 99 ALA A O 1
ATOM 775 N N . MET A 1 100 ? 18.686 2.536 -2.175 1.00 93.31 100 MET A N 1
ATOM 776 C CA . MET A 1 100 ? 19.676 1.901 -3.056 1.00 93.31 100 MET A CA 1
ATOM 777 C C . MET A 1 100 ? 19.001 1.237 -4.260 1.00 93.31 100 MET A C 1
ATOM 779 O O . MET A 1 100 ? 19.462 1.401 -5.384 1.00 93.31 100 MET A O 1
ATOM 783 N N . ARG A 1 101 ? 17.876 0.545 -4.040 1.00 95.44 101 ARG A N 1
ATOM 784 C CA . ARG A 1 101 ? 17.114 -0.114 -5.110 1.00 95.44 101 ARG A CA 1
ATOM 785 C C . ARG A 1 101 ? 16.514 0.881 -6.103 1.00 95.44 101 ARG A C 1
ATOM 787 O O . ARG A 1 101 ? 16.509 0.595 -7.294 1.00 95.44 101 ARG A O 1
ATOM 794 N N . THR A 1 102 ? 15.998 2.022 -5.646 1.00 96.31 102 THR A N 1
ATOM 795 C CA . THR A 1 102 ? 15.467 3.055 -6.552 1.00 96.31 102 THR A CA 1
ATOM 796 C C . THR A 1 102 ? 16.581 3.663 -7.394 1.00 96.31 102 THR A C 1
ATOM 798 O O . THR A 1 102 ? 16.461 3.685 -8.615 1.00 96.31 102 THR A O 1
ATOM 801 N N . ARG A 1 103 ? 17.710 4.024 -6.770 1.00 92.75 103 ARG A N 1
ATOM 802 C CA . ARG A 1 103 ? 18.893 4.537 -7.479 1.00 92.75 103 ARG A CA 1
ATOM 803 C C . ARG A 1 103 ? 19.426 3.557 -8.519 1.00 92.75 103 ARG A C 1
ATOM 805 O O . ARG A 1 103 ? 19.771 3.970 -9.617 1.00 92.75 103 ARG A O 1
ATOM 812 N N . GLU A 1 104 ? 19.473 2.267 -8.199 1.00 94.31 104 GLU A N 1
ATOM 813 C CA . GLU A 1 104 ? 19.929 1.241 -9.141 1.00 94.31 104 GLU A CA 1
ATOM 814 C C . GLU A 1 104 ? 18.979 1.101 -10.342 1.00 94.31 104 GLU A C 1
ATOM 816 O O . GLU A 1 104 ? 19.433 1.010 -11.480 1.00 94.31 104 GLU A O 1
ATOM 821 N N . ARG A 1 105 ? 17.659 1.136 -10.114 1.00 94.25 105 ARG A N 1
ATOM 822 C CA . ARG A 1 105 ? 16.659 1.110 -11.196 1.00 94.25 105 ARG A CA 1
ATOM 823 C C . ARG A 1 105 ? 16.747 2.347 -12.086 1.00 94.25 105 ARG A C 1
ATOM 825 O O . ARG A 1 105 ? 16.664 2.221 -13.302 1.00 94.25 105 ARG A O 1
ATOM 832 N N . GLU A 1 106 ? 16.926 3.523 -11.494 1.00 92.31 106 GLU A N 1
ATOM 833 C CA . GLU A 1 106 ? 17.103 4.774 -12.237 1.00 92.31 106 GLU A CA 1
ATOM 834 C C . GLU A 1 106 ? 18.400 4.770 -13.051 1.00 92.31 106 GLU A C 1
ATOM 836 O O . GLU A 1 106 ? 18.389 5.171 -14.211 1.00 92.31 106 GLU A O 1
ATOM 841 N N . ALA A 1 107 ? 19.503 4.276 -12.484 1.00 92.81 107 ALA A N 1
ATOM 842 C CA . ALA A 1 107 ? 20.771 4.154 -13.198 1.00 92.81 107 ALA A CA 1
ATOM 843 C C . ALA A 1 107 ? 20.664 3.191 -14.391 1.00 92.81 107 ALA A C 1
ATOM 845 O O . ALA A 1 107 ? 21.134 3.521 -15.476 1.00 92.81 107 ALA A O 1
ATOM 846 N N . LYS A 1 108 ? 19.993 2.044 -14.215 1.00 93.12 108 LYS A N 1
ATOM 847 C CA . LYS A 1 108 ? 19.740 1.079 -15.298 1.00 93.12 108 LYS A CA 1
ATOM 848 C C . LYS A 1 108 ? 18.895 1.683 -16.418 1.00 93.12 108 LYS A C 1
ATOM 850 O O . LYS A 1 108 ? 19.301 1.618 -17.571 1.00 93.12 108 LYS A O 1
ATOM 855 N N . ARG A 1 109 ? 17.794 2.364 -16.083 1.00 89.62 109 ARG A N 1
ATOM 856 C CA . ARG A 1 109 ? 16.957 3.060 -17.079 1.00 89.62 109 ARG A CA 1
ATOM 857 C C . ARG A 1 109 ? 17.740 4.113 -17.860 1.00 89.62 109 ARG A C 1
ATOM 859 O O . ARG A 1 109 ? 17.686 4.122 -19.082 1.00 89.62 109 ARG A O 1
ATOM 866 N N . LYS A 1 110 ? 18.527 4.946 -17.172 1.00 90.44 110 LYS A N 1
ATOM 867 C CA . LYS A 1 110 ? 19.364 5.963 -17.828 1.00 90.44 110 LYS A CA 1
ATOM 868 C C . LYS A 1 110 ? 20.436 5.349 -18.728 1.00 90.44 110 LYS A C 1
ATOM 870 O O . LYS A 1 110 ? 20.720 5.903 -19.785 1.00 90.44 110 LYS A O 1
ATOM 875 N N . ALA A 1 111 ? 21.028 4.225 -18.327 1.00 90.06 111 ALA A N 1
ATOM 876 C CA . ALA A 1 111 ? 21.984 3.505 -19.162 1.00 90.06 111 ALA A CA 1
ATOM 877 C C . ALA A 1 111 ? 21.306 2.942 -20.422 1.00 90.06 111 ALA A C 1
ATOM 879 O O . ALA A 1 111 ? 21.796 3.172 -21.520 1.00 90.06 111 ALA A O 1
ATOM 880 N N . GLU A 1 112 ? 20.146 2.296 -20.289 1.00 87.50 112 GLU A N 1
ATOM 881 C CA . GLU A 1 112 ? 19.373 1.780 -21.429 1.00 87.50 112 GLU A CA 1
ATOM 882 C C . GLU A 1 112 ? 18.928 2.892 -22.393 1.00 87.50 112 GLU A C 1
ATOM 884 O O . GLU A 1 112 ? 18.997 2.726 -23.609 1.00 87.50 112 GLU A O 1
ATOM 889 N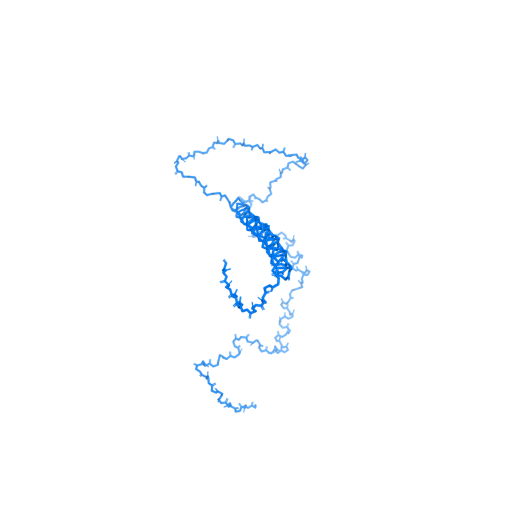 N . GLU A 1 113 ? 18.495 4.043 -21.875 1.00 84.62 113 GLU A N 1
ATOM 890 C CA . GLU A 1 113 ? 18.153 5.218 -22.686 1.00 84.62 113 GLU A CA 1
ATOM 891 C C . GLU A 1 113 ? 19.378 5.783 -23.414 1.00 84.62 113 GLU A C 1
ATOM 893 O O . GLU A 1 113 ? 19.296 6.112 -24.598 1.00 84.62 113 GLU A O 1
ATOM 898 N N . ALA A 1 114 ? 20.533 5.848 -22.745 1.00 86.56 114 ALA A N 1
ATOM 899 C CA . ALA A 1 114 ? 21.778 6.288 -23.362 1.00 86.56 114 ALA A CA 1
ATOM 900 C C . ALA A 1 114 ? 22.249 5.330 -24.469 1.00 86.56 114 ALA A C 1
ATOM 902 O O . ALA A 1 114 ? 22.686 5.797 -25.518 1.00 86.56 114 ALA A O 1
ATOM 903 N N . GLU A 1 115 ? 22.124 4.015 -24.281 1.00 83.69 115 GLU A N 1
ATOM 904 C CA . GLU A 1 115 ? 22.459 3.020 -25.309 1.00 83.69 115 GLU A CA 1
ATOM 905 C C . GLU A 1 115 ? 21.506 3.100 -26.517 1.00 83.69 115 GLU A C 1
ATOM 907 O O . GLU A 1 115 ? 21.955 3.090 -27.665 1.00 83.69 115 GLU A O 1
ATOM 912 N N . LYS A 1 116 ? 20.201 3.313 -26.299 1.00 81.31 116 LYS A N 1
ATOM 913 C CA . LYS A 1 116 ? 19.228 3.570 -27.385 1.00 81.31 116 LYS A CA 1
ATOM 914 C C . LYS A 1 116 ? 19.528 4.865 -28.152 1.00 81.31 116 LYS A C 1
ATOM 916 O O . LYS A 1 116 ? 19.387 4.946 -29.372 1.00 81.31 116 LYS A O 1
ATOM 921 N N . LEU A 1 117 ? 19.973 5.902 -27.447 1.00 78.50 117 LEU A N 1
ATOM 922 C CA . LEU A 1 117 ? 20.387 7.167 -28.057 1.00 78.50 117 LEU A CA 1
ATOM 923 C C . LEU A 1 117 ? 21.705 7.053 -28.836 1.00 78.50 117 LEU A C 1
ATOM 925 O O . LEU A 1 117 ? 21.904 7.791 -29.798 1.00 78.50 117 LEU A O 1
ATOM 929 N N . LYS A 1 118 ? 22.625 6.170 -28.434 1.00 80.75 118 LYS A N 1
ATOM 930 C CA . LYS A 1 118 ? 23.870 5.915 -29.178 1.00 80.75 118 LYS A CA 1
ATOM 931 C C . LYS A 1 118 ? 23.604 5.103 -30.441 1.00 80.75 118 LYS A C 1
ATOM 933 O O . LYS A 1 118 ? 24.011 5.531 -31.515 1.00 80.75 118 LYS A O 1
ATOM 938 N N . THR A 1 119 ? 22.853 4.011 -30.325 1.00 77.56 119 THR A N 1
ATOM 939 C CA . THR A 1 119 ? 22.474 3.151 -31.461 1.00 77.56 119 THR A CA 1
ATOM 940 C C . THR A 1 119 ? 21.718 3.937 -32.534 1.00 77.56 119 THR A C 1
ATOM 942 O O . THR A 1 119 ? 22.142 3.946 -33.686 1.00 77.56 119 THR A O 1
ATOM 945 N N . SER A 1 120 ? 20.719 4.741 -32.157 1.00 78.12 120 SER A N 1
ATOM 946 C CA . SER A 1 120 ? 20.017 5.622 -33.110 1.00 78.12 120 SER A CA 1
ATOM 947 C C . SER A 1 120 ? 20.932 6.646 -33.802 1.00 78.12 120 SER A C 1
ATOM 949 O O . SER A 1 120 ? 20.785 6.907 -34.997 1.00 78.12 120 SER A O 1
ATOM 951 N N . LYS A 1 121 ? 21.916 7.224 -33.099 1.00 81.00 121 LYS A N 1
ATOM 952 C CA . LYS A 1 121 ? 22.902 8.133 -33.716 1.00 81.00 121 LYS A CA 1
ATOM 953 C C . LYS A 1 121 ? 23.833 7.397 -34.679 1.00 81.00 121 LYS A C 1
ATOM 955 O O . LYS A 1 121 ? 24.154 7.924 -35.745 1.00 81.00 121 LYS A O 1
ATOM 960 N N . GLU A 1 122 ? 24.272 6.195 -34.322 1.00 77.25 122 GLU A N 1
ATOM 961 C CA . GLU A 1 122 ? 25.140 5.366 -35.159 1.00 77.25 122 GLU A CA 1
ATOM 962 C C . GLU A 1 122 ? 24.426 4.900 -36.434 1.00 77.25 122 GLU A C 1
ATOM 964 O O . GLU A 1 122 ? 24.996 4.994 -37.525 1.00 77.25 122 GLU A O 1
ATOM 969 N N . GLU A 1 123 ? 23.162 4.496 -36.327 1.00 79.81 123 GLU A N 1
ATOM 970 C CA . GLU A 1 123 ? 22.297 4.145 -37.457 1.00 79.81 123 GLU A CA 1
ATOM 971 C C . GLU A 1 123 ? 22.123 5.326 -38.419 1.00 79.81 123 GLU A C 1
ATOM 973 O O . GLU A 1 123 ? 22.361 5.189 -39.622 1.00 79.81 123 GLU A O 1
ATOM 978 N N . GLN A 1 124 ? 21.840 6.523 -37.894 1.00 77.69 124 GLN A N 1
ATOM 979 C CA . GLN A 1 124 ? 21.708 7.736 -38.708 1.00 77.69 124 GLN A CA 1
ATOM 980 C C . GLN A 1 124 ? 22.996 8.088 -39.466 1.00 77.69 124 GLN A C 1
ATOM 982 O O . GLN A 1 124 ? 22.951 8.560 -40.606 1.00 77.69 124 GLN A O 1
ATOM 987 N N . LEU A 1 125 ? 24.169 7.880 -38.862 1.00 80.62 125 LEU A N 1
ATOM 988 C CA . LEU A 1 125 ? 25.446 8.123 -39.536 1.00 80.62 125 LEU A CA 1
ATOM 989 C C . LEU A 1 125 ? 25.732 7.072 -40.615 1.00 80.62 125 LEU A C 1
ATOM 991 O O . LEU A 1 125 ? 26.243 7.422 -41.685 1.00 80.62 125 LEU A O 1
ATOM 995 N N . ARG A 1 126 ? 25.387 5.802 -40.370 1.00 84.06 126 ARG A N 1
ATOM 996 C CA . ARG A 1 126 ? 25.506 4.725 -41.364 1.00 84.06 126 ARG A CA 1
ATOM 997 C C . ARG A 1 126 ? 24.592 4.980 -42.561 1.00 84.06 126 ARG A C 1
ATOM 999 O O . ARG A 1 126 ? 25.058 4.901 -43.698 1.00 84.06 126 ARG A O 1
ATOM 1006 N N . GLU A 1 127 ? 23.343 5.375 -42.332 1.00 85.12 127 GLU A N 1
ATOM 1007 C CA . GLU A 1 127 ? 22.385 5.694 -43.394 1.00 85.12 127 GLU A CA 1
ATOM 1008 C C . GLU A 1 127 ? 22.851 6.886 -44.246 1.00 85.12 127 GLU A C 1
ATOM 1010 O O . GLU A 1 127 ? 22.882 6.809 -45.479 1.00 85.12 127 GLU A O 1
ATOM 1015 N N . LYS A 1 128 ? 23.330 7.963 -43.605 1.00 85.81 128 LYS A N 1
ATOM 1016 C CA . LYS A 1 128 ? 23.909 9.124 -44.304 1.00 85.81 128 LYS A CA 1
ATOM 1017 C C . LYS A 1 128 ? 25.090 8.727 -45.193 1.00 85.81 128 LYS A C 1
ATOM 1019 O O . LYS A 1 128 ? 25.160 9.156 -46.348 1.00 85.81 128 LYS A O 1
ATOM 1024 N N . LYS A 1 129 ? 25.996 7.875 -44.699 1.00 90.00 129 LYS A N 1
ATOM 1025 C CA . LYS A 1 129 ? 27.129 7.354 -45.486 1.00 90.00 129 LYS A CA 1
ATOM 1026 C C . LYS A 1 129 ? 26.657 6.488 -46.660 1.00 90.00 129 LYS A C 1
ATOM 1028 O O . LYS A 1 129 ? 27.117 6.705 -47.783 1.00 90.00 129 LYS A O 1
ATOM 1033 N N . LYS A 1 130 ? 25.710 5.565 -46.437 1.00 89.56 130 LYS A N 1
ATOM 1034 C CA . LYS A 1 130 ? 25.110 4.726 -47.494 1.00 89.56 130 LYS A CA 1
ATOM 1035 C C . LYS A 1 130 ? 24.479 5.599 -48.592 1.00 89.56 130 LYS A C 1
ATOM 1037 O O . LYS A 1 130 ? 24.763 5.395 -49.775 1.00 89.56 130 LYS A O 1
ATOM 1042 N N . ARG A 1 131 ? 23.718 6.639 -48.222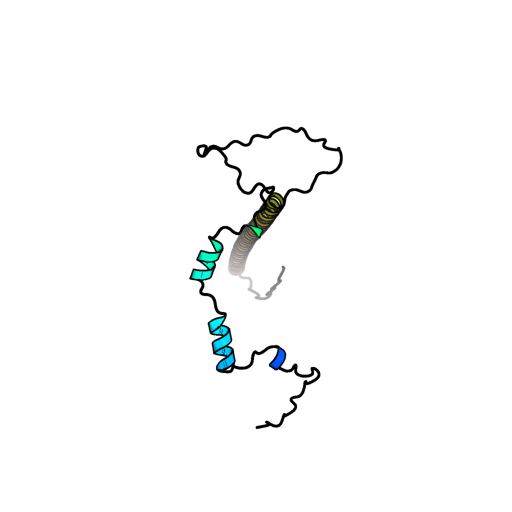 1.00 90.38 131 ARG A N 1
ATOM 1043 C CA . ARG A 1 131 ? 23.093 7.591 -49.160 1.00 90.38 131 ARG A CA 1
ATOM 1044 C C . ARG A 1 131 ? 24.121 8.347 -50.003 1.00 90.38 131 ARG A C 1
ATOM 1046 O O . ARG A 1 131 ? 23.996 8.375 -51.228 1.00 90.38 131 ARG A O 1
ATOM 1053 N N . LEU A 1 132 ? 25.144 8.931 -49.376 1.00 90.12 132 LEU A N 1
ATOM 1054 C CA . LEU A 1 132 ? 26.186 9.686 -50.084 1.00 90.12 132 LEU A CA 1
ATOM 1055 C C . LEU A 1 132 ? 26.997 8.796 -51.031 1.00 90.12 132 LEU A C 1
ATOM 1057 O O . LEU A 1 132 ? 27.263 9.186 -52.169 1.00 90.12 132 LEU A O 1
ATOM 1061 N N . ASN A 1 133 ? 27.346 7.581 -50.603 1.00 91.38 133 ASN A N 1
ATOM 1062 C CA . ASN A 1 133 ? 28.060 6.626 -51.449 1.00 91.38 133 ASN A CA 1
ATOM 1063 C C . ASN A 1 133 ? 27.211 6.179 -52.643 1.00 91.38 133 ASN A C 1
ATOM 1065 O O . ASN A 1 133 ? 27.714 6.147 -53.768 1.00 91.38 133 ASN A O 1
ATOM 1069 N N . ARG A 1 134 ? 25.911 5.922 -52.441 1.00 91.81 134 ARG A N 1
ATOM 1070 C CA . ARG A 1 134 ? 24.981 5.597 -53.532 1.00 91.81 134 ARG A CA 1
ATOM 1071 C C . ARG A 1 134 ? 24.870 6.746 -54.533 1.00 91.81 134 ARG A C 1
ATOM 1073 O O . ARG A 1 134 ? 24.986 6.515 -55.732 1.00 91.81 134 ARG A O 1
ATOM 1080 N N . GLN A 1 135 ? 24.736 7.983 -54.058 1.00 90.56 135 GLN A N 1
ATOM 1081 C CA . GLN A 1 135 ? 24.706 9.169 -54.921 1.00 90.56 135 GLN A CA 1
ATOM 1082 C C . GLN A 1 135 ? 26.011 9.351 -55.708 1.00 90.56 135 GLN A C 1
ATOM 1084 O O . GLN A 1 135 ? 25.972 9.620 -56.908 1.00 90.56 135 GLN A O 1
ATOM 1089 N N . ARG A 1 136 ? 27.176 9.154 -55.076 1.00 91.56 136 ARG A N 1
ATOM 1090 C CA . ARG A 1 136 ? 28.479 9.190 -55.762 1.00 91.56 136 ARG A CA 1
ATOM 1091 C C . ARG A 1 136 ? 28.595 8.095 -56.824 1.00 91.56 136 ARG A C 1
ATOM 1093 O O . ARG A 1 136 ? 29.063 8.376 -57.924 1.00 91.56 136 ARG A O 1
ATOM 1100 N N . LYS A 1 137 ? 28.136 6.873 -56.528 1.00 91.88 137 LYS A N 1
ATOM 1101 C CA . LYS A 1 137 ? 28.135 5.746 -57.475 1.00 91.88 137 LYS A CA 1
ATOM 1102 C C . LYS A 1 137 ? 27.233 6.028 -58.675 1.00 91.88 137 LYS A C 1
ATOM 1104 O O . LYS A 1 137 ? 27.658 5.802 -59.802 1.00 91.88 137 LYS A O 1
ATOM 1109 N N . LEU A 1 138 ? 26.038 6.579 -58.451 1.00 89.31 138 LEU A N 1
ATOM 1110 C CA . LEU A 1 138 ? 25.126 6.982 -59.526 1.00 89.31 138 LEU A CA 1
ATOM 1111 C C . LEU A 1 138 ? 25.729 8.084 -60.404 1.00 89.31 138 LEU A C 1
ATOM 1113 O O . LEU A 1 138 ? 25.710 7.948 -61.620 1.00 89.31 138 LEU A O 1
ATOM 1117 N N . LYS A 1 139 ? 26.350 9.114 -59.812 1.00 89.38 139 LYS A N 1
ATOM 1118 C CA . LYS A 1 139 ? 27.040 10.168 -60.577 1.00 89.38 139 LYS A CA 1
ATOM 1119 C C . LYS A 1 139 ? 28.208 9.626 -61.405 1.00 89.38 139 LYS A C 1
ATOM 1121 O O . LYS A 1 139 ? 28.364 10.017 -62.553 1.00 89.38 139 LYS A O 1
ATOM 1126 N N . ARG A 1 140 ? 29.013 8.709 -60.853 1.00 89.25 140 ARG A N 1
ATOM 1127 C CA . ARG A 1 140 ? 30.104 8.051 -61.599 1.00 89.25 140 ARG A CA 1
ATOM 1128 C C . ARG A 1 140 ? 29.578 7.181 -62.739 1.00 89.25 140 ARG A C 1
ATOM 1130 O O . ARG A 1 140 ? 30.143 7.215 -63.819 1.00 89.25 140 ARG A O 1
ATOM 1137 N N . ARG A 1 141 ? 28.492 6.435 -62.512 1.00 88.12 141 ARG A N 1
ATOM 1138 C CA . ARG A 1 141 ? 27.840 5.624 -63.552 1.00 88.12 141 ARG A CA 1
ATOM 1139 C C . ARG A 1 141 ? 27.239 6.484 -64.662 1.00 88.12 141 ARG A C 1
ATOM 1141 O O . ARG A 1 141 ? 27.376 6.115 -65.817 1.00 88.12 141 ARG A O 1
ATOM 1148 N N . ALA A 1 142 ? 26.615 7.611 -64.321 1.00 87.56 142 ALA A N 1
ATOM 1149 C CA . ALA A 1 142 ? 26.100 8.565 -65.301 1.00 87.56 142 ALA A CA 1
ATOM 1150 C C . ALA A 1 142 ? 27.235 9.133 -66.163 1.00 87.56 142 ALA A C 1
ATOM 1152 O O . ALA A 1 142 ? 27.173 9.004 -67.377 1.00 87.56 142 ALA A O 1
ATOM 1153 N N . LYS A 1 143 ? 28.325 9.608 -65.543 1.00 86.19 143 LYS A N 1
ATOM 1154 C CA . LYS A 1 143 ? 29.518 10.076 -66.268 1.00 86.19 143 LYS A CA 1
ATOM 1155 C C . LYS A 1 143 ? 30.142 8.999 -67.154 1.00 86.19 143 LYS A C 1
ATOM 1157 O O . LYS A 1 143 ? 30.403 9.254 -68.315 1.00 86.19 143 LYS A O 1
ATOM 1162 N N . ALA A 1 144 ? 30.308 7.777 -66.648 1.00 82.81 144 ALA A N 1
ATOM 1163 C CA . ALA A 1 144 ? 30.836 6.671 -67.447 1.00 82.81 144 ALA A CA 1
ATOM 1164 C C . ALA A 1 144 ? 29.900 6.283 -68.609 1.00 82.81 144 ALA A C 1
ATOM 1166 O O . ALA A 1 144 ? 30.368 5.845 -69.656 1.00 82.81 144 ALA A O 1
ATOM 1167 N N . LYS A 1 145 ? 28.579 6.438 -68.439 1.00 83.00 145 LYS A N 1
ATOM 1168 C CA . LYS A 1 145 ? 27.594 6.226 -69.508 1.00 83.00 145 LYS A CA 1
ATOM 1169 C C . LYS A 1 145 ? 27.642 7.353 -70.542 1.00 83.00 145 LYS A C 1
ATOM 1171 O O . LYS A 1 145 ? 27.561 7.057 -71.725 1.00 83.00 145 LYS A O 1
ATOM 1176 N N . GLU A 1 146 ? 27.805 8.601 -70.112 1.00 80.81 146 GLU A N 1
ATOM 1177 C CA . GLU A 1 146 ? 28.007 9.765 -70.986 1.00 80.81 146 GLU A CA 1
ATOM 1178 C C . GLU A 1 146 ? 29.323 9.653 -71.769 1.00 80.81 146 GLU A C 1
ATOM 1180 O O . GLU A 1 146 ? 29.322 9.838 -72.979 1.00 80.81 146 GLU A O 1
ATOM 1185 N N . GLU A 1 147 ? 30.422 9.257 -71.122 1.00 78.06 147 GLU A N 1
ATOM 1186 C CA . GLU A 1 147 ? 31.721 9.009 -71.764 1.00 78.06 147 GLU A CA 1
ATOM 1187 C C . GLU A 1 147 ? 31.654 7.832 -72.750 1.00 78.06 147 GLU A C 1
ATOM 1189 O O . GLU A 1 147 ? 32.156 7.940 -73.866 1.00 78.06 147 GLU A O 1
ATOM 1194 N N . ARG A 1 148 ? 30.979 6.725 -72.395 1.00 72.75 148 ARG A N 1
ATOM 1195 C CA . ARG A 1 148 ? 30.737 5.613 -73.336 1.00 72.75 148 ARG A CA 1
ATOM 1196 C C . ARG A 1 148 ? 29.849 6.015 -74.513 1.00 72.75 148 ARG A C 1
ATOM 1198 O O . ARG A 1 148 ? 30.115 5.579 -75.628 1.00 72.75 148 ARG A O 1
ATOM 1205 N N . ALA A 1 149 ? 28.821 6.828 -74.274 1.00 74.38 149 ALA A N 1
ATOM 1206 C CA . ALA A 1 149 ? 27.947 7.342 -75.324 1.00 74.38 149 ALA A CA 1
ATOM 1207 C C . ALA A 1 149 ? 28.695 8.312 -76.254 1.00 74.38 149 ALA A C 1
ATOM 1209 O O . ALA A 1 149 ? 28.532 8.230 -77.467 1.00 74.38 149 ALA A O 1
ATOM 1210 N N . ALA A 1 150 ? 29.567 9.168 -75.711 1.00 72.81 150 ALA A N 1
ATOM 1211 C CA . ALA A 1 150 ? 30.438 10.052 -76.488 1.00 72.81 150 ALA A CA 1
ATOM 1212 C C . ALA A 1 150 ? 31.496 9.279 -77.301 1.00 72.81 150 ALA A C 1
ATOM 1214 O O . ALA A 1 150 ? 31.871 9.715 -78.384 1.00 72.81 150 ALA A O 1
ATOM 1215 N N . ALA A 1 151 ? 31.941 8.117 -76.810 1.00 75.75 151 ALA A N 1
ATOM 1216 C CA . ALA A 1 151 ? 32.851 7.210 -77.511 1.00 75.75 151 ALA A CA 1
ATOM 1217 C C . ALA A 1 151 ? 32.151 6.235 -78.489 1.00 75.75 151 ALA A C 1
ATOM 1219 O O . ALA A 1 151 ? 32.827 5.415 -79.107 1.00 75.75 151 ALA A O 1
ATOM 1220 N N . GLY A 1 152 ? 30.818 6.295 -78.633 1.00 58.31 152 GLY A N 1
ATOM 1221 C CA . GLY A 1 152 ? 30.064 5.521 -79.631 1.00 58.31 152 GLY A CA 1
ATOM 1222 C C . GLY A 1 152 ? 29.921 4.012 -79.366 1.00 58.31 152 GLY A C 1
ATOM 1223 O O . GLY A 1 152 ? 29.644 3.265 -80.300 1.00 58.31 152 GLY A O 1
ATOM 1224 N N . LEU A 1 153 ? 30.100 3.539 -78.125 1.00 60.12 153 LEU A N 1
ATOM 1225 C CA . LEU A 1 153 ? 29.984 2.113 -77.762 1.00 60.12 153 LEU A CA 1
ATOM 1226 C C . LEU A 1 153 ? 28.536 1.732 -77.361 1.00 60.12 153 LEU A C 1
ATOM 1228 O O . LEU A 1 153 ? 27.906 2.493 -76.618 1.00 60.12 153 LEU A O 1
ATOM 1232 N N . PRO A 1 154 ? 27.998 0.562 -77.779 1.00 57.38 154 PRO A N 1
ATOM 1233 C CA . PRO A 1 154 ? 26.625 0.153 -77.460 1.00 57.38 154 PRO A CA 1
ATOM 1234 C C . PRO A 1 154 ? 26.426 -0.101 -75.955 1.00 57.38 154 PRO A C 1
ATOM 1236 O O . PRO A 1 154 ? 27.311 -0.603 -75.258 1.00 57.38 154 PRO A O 1
ATOM 1239 N N . SER A 1 155 ? 25.258 0.285 -75.429 1.00 56.53 155 SER A N 1
ATOM 1240 C CA . SER A 1 155 ? 24.920 0.141 -74.009 1.00 56.53 155 SER A CA 1
ATOM 1241 C C . SER A 1 155 ? 24.179 -1.169 -73.736 1.00 56.53 155 SER A C 1
ATOM 1243 O O . SER A 1 155 ? 22.947 -1.189 -73.740 1.00 56.53 155 SER A O 1
ATOM 1245 N N . ASP A 1 156 ? 24.910 -2.242 -73.446 1.00 47.91 156 ASP A N 1
ATOM 1246 C CA . ASP A 1 156 ? 24.294 -3.480 -72.965 1.00 47.91 156 ASP A CA 1
ATOM 1247 C C . ASP A 1 156 ? 23.790 -3.303 -71.526 1.00 47.91 156 ASP A C 1
ATOM 1249 O O . ASP A 1 156 ? 24.521 -2.939 -70.599 1.00 47.91 156 ASP A O 1
ATOM 1253 N N . HIS A 1 157 ? 22.483 -3.492 -71.370 1.00 56.84 157 HIS A N 1
ATOM 1254 C CA . HIS A 1 157 ? 21.751 -3.422 -70.118 1.00 56.84 157 HIS A CA 1
ATOM 1255 C C . HIS A 1 157 ? 21.630 -4.832 -69.530 1.00 56.84 157 HIS A C 1
ATOM 1257 O O . HIS A 1 157 ? 20.748 -5.583 -69.925 1.00 56.84 157 HIS A O 1
ATOM 1263 N N . GLU A 1 158 ? 22.427 -5.166 -68.516 1.00 42.38 158 GLU A N 1
ATOM 1264 C CA . GLU A 1 158 ? 22.293 -6.423 -67.771 1.00 42.38 158 GLU A CA 1
ATOM 1265 C C . GLU A 1 158 ? 22.990 -6.321 -66.405 1.00 42.38 158 GLU A C 1
ATOM 1267 O O . GLU A 1 158 ? 24.071 -5.747 -66.295 1.00 42.38 158 GLU A O 1
ATOM 1272 N N . GLY A 1 159 ? 22.369 -6.862 -65.352 1.00 39.69 159 GLY A N 1
ATOM 1273 C CA . GLY A 1 159 ? 23.024 -7.062 -64.053 1.00 39.69 159 GLY A CA 1
ATOM 1274 C C . GLY A 1 159 ? 22.429 -6.277 -62.884 1.00 39.69 159 GLY A C 1
ATOM 1275 O O . GLY A 1 159 ? 23.114 -5.502 -62.212 1.00 39.69 159 GLY A O 1
ATOM 1276 N N . SER A 1 160 ? 21.142 -6.502 -62.614 1.00 53.22 160 SER A N 1
ATOM 1277 C CA . SER A 1 160 ? 20.561 -6.312 -61.284 1.00 53.22 160 SER A CA 1
ATOM 1278 C C . SER A 1 160 ? 21.202 -7.317 -60.315 1.00 53.22 160 SER A C 1
ATOM 1280 O O . SER A 1 160 ? 20.823 -8.481 -60.325 1.00 53.22 160 SER A O 1
ATOM 1282 N N . SER A 1 161 ? 22.158 -6.885 -59.484 1.00 37.94 161 SER A N 1
ATOM 1283 C CA . SER A 1 161 ? 22.563 -7.629 -58.277 1.00 37.94 161 SER A CA 1
ATOM 1284 C C . SER A 1 161 ? 22.054 -6.859 -57.068 1.00 37.94 161 SER A C 1
ATOM 1286 O O . SER A 1 161 ? 22.646 -5.871 -56.618 1.00 37.94 161 SER A O 1
ATOM 1288 N N . SER A 1 162 ? 20.873 -7.275 -56.626 1.00 48.66 162 SER A N 1
ATOM 1289 C CA . SER A 1 162 ? 20.330 -7.004 -55.304 1.00 48.66 162 SER A CA 1
ATOM 1290 C C . SER A 1 162 ? 21.022 -7.951 -54.322 1.00 48.66 162 SER A C 1
ATOM 1292 O O . SER A 1 162 ? 20.454 -8.977 -53.970 1.00 48.66 162 SER A O 1
ATOM 1294 N N . GLU A 1 163 ? 22.240 -7.618 -53.897 1.00 41.19 163 GLU A N 1
ATOM 1295 C CA . GLU A 1 163 ? 22.879 -8.298 -52.765 1.00 41.19 163 GLU A CA 1
ATOM 1296 C C . GLU A 1 163 ? 22.463 -7.553 -51.490 1.00 41.19 163 GLU A C 1
ATOM 1298 O O . GLU A 1 163 ? 22.860 -6.403 -51.264 1.00 41.19 163 GLU A O 1
ATOM 1303 N N . GLY A 1 164 ? 21.565 -8.172 -50.724 1.00 51.59 164 GLY A N 1
ATOM 1304 C CA . GLY A 1 164 ? 21.262 -7.772 -49.357 1.00 51.59 164 GLY A CA 1
ATOM 1305 C C . GLY A 1 164 ? 22.402 -8.211 -48.447 1.00 51.59 164 GLY A C 1
ATOM 1306 O O . GLY A 1 164 ? 22.799 -9.368 -48.495 1.00 51.59 164 GLY A O 1
ATOM 1307 N N . ASP A 1 165 ? 22.905 -7.287 -47.636 1.00 41.00 165 ASP A N 1
ATOM 1308 C CA . ASP A 1 165 ? 23.883 -7.575 -46.589 1.00 41.00 165 ASP A CA 1
ATOM 1309 C C . ASP A 1 165 ? 23.462 -6.798 -45.335 1.00 41.00 165 ASP A C 1
ATOM 1311 O O . ASP A 1 165 ? 23.192 -5.586 -45.404 1.00 41.00 165 ASP A O 1
ATOM 1315 N N . ASP A 1 166 ? 23.318 -7.568 -44.259 1.00 38.53 166 ASP A N 1
ATOM 1316 C CA . ASP A 1 166 ? 22.858 -7.235 -42.906 1.00 38.53 166 ASP A CA 1
ATOM 1317 C C . ASP A 1 166 ? 23.697 -6.102 -42.265 1.00 38.53 166 ASP A C 1
ATOM 1319 O O . ASP A 1 166 ? 24.948 -6.119 -42.363 1.00 38.53 166 ASP A O 1
#

pLDDT: mean 75.54, std 18.63, range [36.75, 96.31]

Radius of gyration: 41.23 Å; chains: 1; bounding box: 73×58×109 Å

InterPro domains:
  IPR018555 C630.06c-like [PF09428] (10-146)

Organism: Verticillium alfalfae (strain VaMs.102 / ATCC MYA-4576 / FGSC 10136) (NCBI:txid526221)

Secondary structure (DSSP, 8-state):
--------S---SPPPPGGGTSPPPPPHHHHHHHHHH---HHHHHHHHHS--GGG--TTS-------S-------------S---SS--PPPPHHHHHHHHHHHHHHHHHHHHHHHHHHHHHHHHHHHHHHHHHHHHHHHHHHHHHHHHHTT--------------

Sequence (166 aa):
MTRARRAARGAMLRRRPLRYYLVEPLTDAQRAEVEFAAVSAEDILEAGARRAWGMEMPWRVTHIDGPAGAATKKKTASSATGLREDGKRKRPGQKKRLAMRTREREAKRKAEEAEKLKTSKEEQLREKKKRLNRQRKLKRRAKAKEERAAAGLPSDHEGSSSEGDD